Protein AF-A0A498P5B4-F1 (afdb_monomer_lite)

Organism: Labeo rohita (NCBI:txid84645)

pLDDT: mean 88.57, std 15.05, range [46.59, 98.56]

Foldseek 3Di:
DPDLVCLVVDPVSVVPDDPCVLVVLCPDPDPVSVVVNVVSVCVVVVVDDDDPDDDDDDPVRVVVVVVVVVPPD

Radius of gyration: 20.97 Å; chains: 1; bounding box: 35×32×51 Å

Structure (mmCIF, N/CA/C/O backbone):
data_AF-A0A498P5B4-F1
#
_entry.id   AF-A0A498P5B4-F1
#
loop_
_atom_site.group_PDB
_atom_site.id
_atom_site.type_symbol
_atom_site.label_atom_id
_atom_site.label_alt_id
_atom_site.label_comp_id
_atom_site.label_asym_id
_atom_site.label_entity_id
_atom_site.label_seq_id
_atom_site.pdbx_PDB_ins_code
_atom_site.Cartn_x
_atom_site.Cartn_y
_atom_site.Cartn_z
_atom_site.occupancy
_atom_site.B_iso_or_equiv
_atom_site.auth_seq_id
_atom_site.auth_comp_id
_atom_site.auth_asym_id
_atom_site.auth_atom_id
_atom_site.pdbx_PDB_model_num
ATOM 1 N N . MET A 1 1 ? 11.906 -4.970 -10.548 1.00 57.16 1 MET A N 1
ATOM 2 C CA . MET A 1 1 ? 11.606 -3.796 -9.707 1.00 57.16 1 MET A CA 1
ATOM 3 C C . MET A 1 1 ? 12.257 -4.038 -8.359 1.00 57.16 1 MET A C 1
ATOM 5 O O . MET A 1 1 ? 12.023 -5.098 -7.787 1.00 57.16 1 MET A O 1
ATOM 9 N N . LEU A 1 2 ? 13.133 -3.141 -7.904 1.00 63.62 2 LEU A N 1
ATOM 10 C CA . LEU A 1 2 ? 13.613 -3.180 -6.521 1.00 63.62 2 LEU A CA 1
ATOM 11 C C . LEU A 1 2 ? 12.415 -3.059 -5.573 1.00 63.62 2 LEU A C 1
ATOM 13 O O . LEU A 1 2 ? 11.367 -2.533 -5.953 1.00 63.62 2 LEU A O 1
ATOM 17 N N . LYS A 1 3 ? 12.544 -3.562 -4.344 1.00 91.00 3 LYS A N 1
ATOM 18 C CA . LYS A 1 3 ? 11.503 -3.348 -3.334 1.00 91.00 3 LYS A CA 1
ATOM 19 C C . LYS A 1 3 ? 11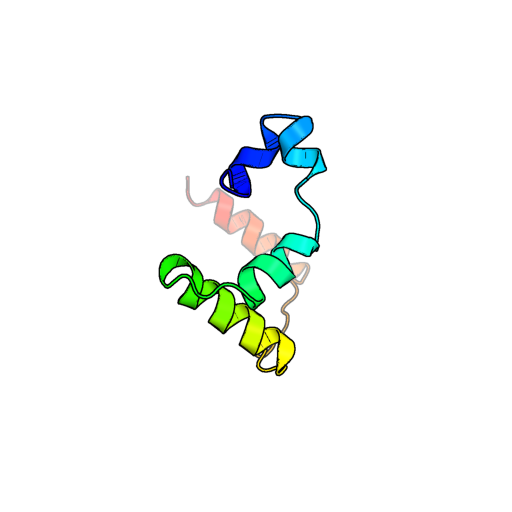.314 -1.842 -3.148 1.00 91.00 3 LYS A C 1
ATOM 21 O O . LYS A 1 3 ? 12.303 -1.116 -3.085 1.00 91.00 3 LYS A O 1
ATOM 26 N N . ILE A 1 4 ? 10.069 -1.388 -2.990 1.00 95.56 4 ILE A N 1
ATOM 27 C CA . ILE A 1 4 ? 9.748 0.034 -2.750 1.00 95.56 4 ILE A CA 1
ATOM 28 C C . ILE A 1 4 ? 10.621 0.601 -1.618 1.00 95.56 4 ILE A C 1
ATOM 30 O O . ILE A 1 4 ? 11.206 1.670 -1.746 1.00 95.56 4 ILE A O 1
ATOM 34 N N . SER A 1 5 ? 10.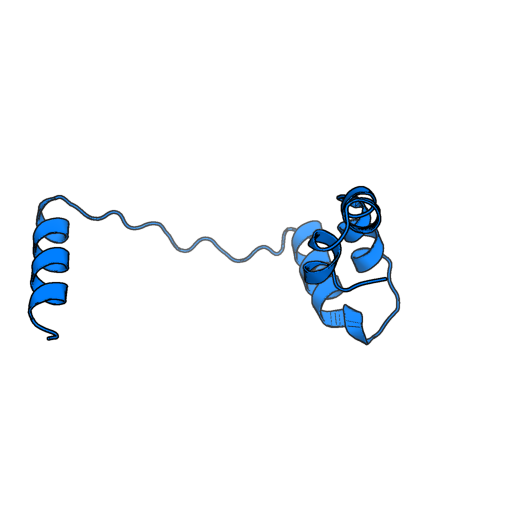798 -0.169 -0.541 1.00 95.38 5 SER A N 1
ATOM 35 C CA . SER A 1 5 ? 11.627 0.197 0.614 1.00 95.38 5 SER A CA 1
ATOM 36 C C . SER A 1 5 ? 13.127 0.328 0.322 1.00 95.38 5 SER A C 1
ATOM 38 O O . SER A 1 5 ? 13.856 0.898 1.125 1.00 95.38 5 SER A O 1
ATOM 40 N N . GLU A 1 6 ? 13.619 -0.244 -0.775 1.00 96.44 6 GLU A N 1
ATOM 41 C CA . GLU A 1 6 ? 15.037 -0.232 -1.147 1.00 96.44 6 GLU A CA 1
ATOM 42 C C . GLU A 1 6 ? 15.375 0.836 -2.184 1.00 96.44 6 GLU A C 1
ATOM 44 O O . GLU A 1 6 ? 16.546 1.185 -2.300 1.00 96.44 6 GLU A O 1
ATOM 49 N N . ALA A 1 7 ? 14.378 1.394 -2.879 1.00 95.25 7 ALA A N 1
ATOM 50 C CA . ALA A 1 7 ? 14.584 2.433 -3.889 1.00 95.25 7 ALA A CA 1
ATOM 51 C C . ALA A 1 7 ? 15.291 3.677 -3.321 1.00 95.25 7 ALA A C 1
ATOM 53 O O . ALA A 1 7 ? 16.036 4.335 -4.030 1.00 95.25 7 ALA A O 1
ATOM 54 N N . ILE A 1 8 ? 15.144 3.952 -2.020 1.00 95.81 8 ILE A N 1
ATOM 55 C CA . ILE A 1 8 ? 15.825 5.058 -1.329 1.00 95.81 8 ILE A CA 1
ATOM 56 C C . ILE A 1 8 ? 17.362 4.950 -1.345 1.00 95.81 8 ILE A C 1
ATOM 58 O O . ILE A 1 8 ? 18.053 5.936 -1.101 1.00 95.81 8 ILE A O 1
ATOM 62 N N . LYS A 1 9 ? 17.921 3.758 -1.599 1.00 95.88 9 LYS A N 1
ATOM 63 C CA . LYS A 1 9 ? 19.371 3.517 -1.548 1.00 95.88 9 LYS A CA 1
ATOM 64 C C . LYS A 1 9 ? 20.123 4.187 -2.699 1.00 95.88 9 LYS A C 1
ATOM 66 O O . LYS A 1 9 ? 21.322 4.420 -2.560 1.00 95.88 9 LYS A O 1
ATOM 71 N N . THR A 1 10 ? 19.459 4.480 -3.819 1.00 96.12 10 THR A N 1
ATOM 72 C CA . THR A 1 10 ? 20.089 5.132 -4.973 1.00 96.12 10 THR A CA 1
ATOM 73 C C . THR A 1 10 ? 19.197 6.243 -5.519 1.00 96.12 10 THR A C 1
ATOM 75 O O . THR A 1 10 ? 17.972 6.140 -5.525 1.00 96.12 10 THR A O 1
ATOM 78 N N . ALA A 1 11 ? 19.814 7.325 -5.997 1.00 96.19 11 ALA A N 1
ATOM 79 C CA . ALA A 1 11 ? 19.065 8.428 -6.592 1.00 96.19 11 ALA A CA 1
ATOM 80 C C . ALA A 1 11 ? 18.339 8.009 -7.884 1.00 96.19 11 ALA A C 1
ATOM 82 O O . ALA A 1 11 ? 17.236 8.485 -8.137 1.00 96.19 11 ALA A O 1
ATOM 83 N N . ASP A 1 12 ? 18.928 7.104 -8.675 1.00 95.50 12 ASP A N 1
ATOM 84 C CA . ASP A 1 12 ? 18.327 6.619 -9.922 1.00 95.50 12 ASP A CA 1
ATOM 85 C C . ASP A 1 12 ? 17.054 5.805 -9.651 1.00 95.50 12 ASP A C 1
ATOM 87 O O . ASP A 1 12 ? 16.011 6.077 -10.246 1.00 95.50 12 ASP A O 1
ATOM 91 N N . ASP A 1 13 ? 17.093 4.871 -8.697 1.00 94.44 13 ASP A N 1
ATOM 92 C CA . ASP A 1 13 ? 15.920 4.064 -8.351 1.00 94.44 13 ASP A CA 1
ATOM 93 C C . ASP A 1 13 ? 14.830 4.910 -7.691 1.00 94.44 13 ASP A C 1
ATOM 95 O O . ASP A 1 13 ? 13.652 4.783 -8.031 1.00 94.44 13 ASP A O 1
ATOM 99 N N . TYR A 1 14 ? 15.214 5.809 -6.780 1.00 96.00 14 TYR A N 1
ATOM 100 C CA . TYR A 1 14 ? 14.268 6.698 -6.113 1.00 96.00 14 TYR A CA 1
ATOM 101 C C . TYR A 1 14 ? 13.595 7.664 -7.092 1.00 96.00 14 TYR A C 1
ATOM 103 O O . TYR A 1 14 ? 12.401 7.918 -6.966 1.00 96.00 14 TYR A O 1
ATOM 111 N N . SER A 1 15 ? 14.317 8.150 -8.110 1.00 96.44 15 SER A N 1
ATOM 112 C CA . SER A 1 15 ? 13.749 9.047 -9.129 1.00 96.44 15 SER A CA 1
ATOM 113 C C . SER A 1 15 ? 12.610 8.410 -9.934 1.00 96.44 15 SER A C 1
ATOM 115 O O . SER A 1 15 ? 11.745 9.117 -10.448 1.00 96.44 15 SER A O 1
ATOM 117 N N . LYS A 1 16 ? 12.592 7.074 -10.019 1.00 95.00 16 LYS A N 1
ATOM 118 C CA . LYS A 1 16 ? 11.572 6.283 -10.721 1.00 95.00 16 LYS A CA 1
ATOM 119 C C . LYS A 1 16 ? 10.415 5.869 -9.808 1.00 95.00 16 LYS A C 1
ATOM 121 O O . LYS A 1 16 ? 9.392 5.405 -10.307 1.00 95.00 16 LYS A O 1
ATOM 126 N N . LEU A 1 17 ? 10.554 6.010 -8.486 1.00 96.25 17 LEU A N 1
ATOM 127 C CA . LEU A 1 17 ? 9.494 5.688 -7.534 1.00 96.25 17 LEU A CA 1
ATOM 128 C C . LEU A 1 17 ? 8.511 6.862 -7.436 1.00 96.25 17 LEU A C 1
ATOM 130 O O . LEU A 1 17 ? 8.724 7.815 -6.692 1.00 96.25 17 LEU A O 1
ATOM 134 N N . THR A 1 18 ? 7.422 6.771 -8.191 1.00 96.62 18 THR A N 1
ATOM 135 C CA . THR A 1 18 ? 6.365 7.788 -8.258 1.00 96.62 18 THR A CA 1
ATOM 136 C C . THR A 1 18 ? 5.003 7.182 -7.915 1.00 96.62 18 THR A C 1
ATOM 138 O O . THR A 1 18 ? 4.889 5.978 -7.671 1.00 96.62 18 THR A O 1
ATOM 141 N N . ASP A 1 19 ? 3.949 7.999 -7.954 1.00 97.44 19 ASP A N 1
ATOM 142 C CA . ASP A 1 19 ? 2.561 7.555 -7.776 1.00 97.44 19 ASP A CA 1
ATOM 143 C C . ASP A 1 19 ? 2.130 6.484 -8.797 1.00 97.44 19 ASP A C 1
ATOM 145 O O . ASP A 1 19 ? 1.185 5.739 -8.541 1.00 97.44 19 ASP A O 1
ATOM 149 N N . GLU A 1 20 ? 2.855 6.332 -9.914 1.00 96.81 20 GLU A N 1
ATOM 150 C CA . GLU A 1 20 ? 2.635 5.274 -10.908 1.00 96.81 20 GLU A CA 1
ATOM 151 C C . GLU A 1 20 ? 2.661 3.865 -10.288 1.00 96.81 20 GLU A C 1
ATOM 153 O O . GLU A 1 20 ? 1.981 2.957 -10.769 1.00 96.81 20 GLU A O 1
ATOM 158 N N . ILE A 1 21 ? 3.369 3.676 -9.167 1.00 96.19 21 ILE A N 1
ATOM 159 C CA . ILE A 1 21 ? 3.388 2.400 -8.440 1.00 96.19 21 ILE A CA 1
ATOM 160 C C . ILE A 1 21 ? 1.983 1.944 -8.017 1.00 96.19 21 ILE A C 1
ATOM 162 O O . ILE A 1 21 ? 1.715 0.742 -7.951 1.00 96.19 21 ILE A O 1
ATOM 166 N N . PHE A 1 22 ? 1.066 2.886 -7.769 1.00 97.19 22 PHE A N 1
ATOM 167 C CA . PHE A 1 22 ? -0.331 2.581 -7.480 1.00 97.19 22 PHE A CA 1
ATOM 168 C C . PHE A 1 22 ? -0.977 1.841 -8.657 1.00 97.19 22 PHE A C 1
ATOM 170 O O . PHE A 1 22 ? -1.559 0.771 -8.472 1.00 97.19 22 PHE A O 1
ATOM 177 N N . GLU A 1 23 ? -0.823 2.373 -9.871 1.00 97.12 23 GLU A N 1
ATOM 178 C CA . GLU A 1 23 ? -1.385 1.782 -11.088 1.00 97.12 23 GLU A CA 1
ATOM 179 C C . GLU A 1 23 ? -0.681 0.480 -11.468 1.00 97.12 23 GLU A C 1
ATOM 181 O O . GLU A 1 23 ? -1.334 -0.487 -11.863 1.00 97.12 23 GLU A O 1
ATOM 186 N N . GLN A 1 24 ? 0.636 0.396 -11.271 1.00 96.75 24 GLN A N 1
ATOM 187 C CA . GLN A 1 24 ? 1.400 -0.832 -11.500 1.00 96.75 24 GLN A CA 1
ATOM 188 C C . GLN A 1 24 ? 0.922 -1.976 -10.590 1.00 96.75 24 GLN A C 1
ATOM 190 O O . GLN A 1 24 ? 0.757 -3.104 -11.054 1.00 96.75 24 GLN A O 1
ATOM 195 N N . ILE A 1 25 ? 0.633 -1.707 -9.310 1.00 97.38 25 ILE A N 1
ATOM 196 C CA . ILE A 1 25 ? 0.054 -2.708 -8.397 1.00 97.38 25 ILE A CA 1
ATOM 197 C C . ILE A 1 25 ? -1.399 -3.023 -8.781 1.00 97.38 25 ILE A C 1
ATOM 199 O O . ILE A 1 25 ? -1.788 -4.193 -8.798 1.00 97.38 25 ILE A O 1
ATOM 203 N N . SER A 1 26 ? -2.198 -1.997 -9.086 1.00 97.38 26 SER A N 1
ATOM 204 C CA . SER A 1 26 ? -3.623 -2.124 -9.418 1.00 97.38 26 SER A CA 1
ATOM 205 C C . SER A 1 26 ? -3.858 -2.975 -10.675 1.00 97.38 26 SER A C 1
ATOM 207 O O . SER A 1 26 ? -4.733 -3.843 -10.685 1.00 97.38 26 SER A O 1
ATOM 209 N N . SER A 1 27 ? -3.034 -2.774 -11.707 1.00 96.75 27 SER A N 1
ATOM 210 C CA . SER A 1 27 ? -3.123 -3.459 -13.005 1.00 96.75 27 SER A CA 1
ATOM 211 C C . SER A 1 27 ? -2.392 -4.805 -13.065 1.00 96.75 27 SER A C 1
ATOM 213 O O . SER A 1 27 ? -2.630 -5.590 -13.983 1.00 96.75 27 SER A O 1
ATOM 215 N N . SER A 1 28 ? -1.519 -5.105 -12.100 1.00 97.19 28 SER A N 1
ATOM 216 C CA . SER A 1 28 ? -0.736 -6.341 -12.103 1.00 97.19 28 SER A CA 1
ATOM 217 C C . SER A 1 28 ? -1.609 -7.593 -11.994 1.00 97.19 28 SER A C 1
ATOM 219 O O . SER A 1 28 ? -2.511 -7.678 -11.157 1.00 97.19 28 SER A O 1
ATOM 221 N N . THR A 1 29 ? -1.270 -8.616 -12.779 1.00 97.12 29 THR A N 1
ATOM 222 C CA . THR A 1 29 ? -1.859 -9.961 -12.710 1.00 97.12 29 THR A CA 1
ATOM 223 C C . THR A 1 29 ? -1.062 -10.921 -11.826 1.00 97.12 29 THR A C 1
ATOM 225 O O . THR A 1 29 ? -1.476 -12.062 -11.648 1.00 97.12 29 THR A O 1
ATOM 228 N N . ALA A 1 30 ? 0.059 -10.483 -11.242 1.00 97.25 30 ALA A N 1
ATOM 229 C CA . ALA A 1 30 ? 0.892 -11.338 -10.406 1.00 97.25 30 ALA A CA 1
ATOM 230 C C . ALA A 1 30 ? 0.160 -11.750 -9.117 1.00 97.25 30 ALA A C 1
ATOM 232 O O . ALA A 1 30 ? -0.407 -10.909 -8.404 1.00 97.25 30 ALA A O 1
ATOM 233 N N . ASP A 1 31 ? 0.225 -13.041 -8.786 1.00 97.88 31 ASP A N 1
ATOM 234 C CA . ASP A 1 31 ? -0.396 -13.594 -7.577 1.00 97.88 31 ASP A CA 1
ATOM 235 C C . ASP A 1 31 ? 0.248 -13.063 -6.294 1.00 97.88 31 ASP A C 1
ATOM 237 O O . ASP A 1 31 ? -0.447 -12.801 -5.312 1.00 97.88 31 ASP A O 1
ATOM 241 N N . SER A 1 32 ? 1.556 -12.795 -6.323 1.00 97.06 32 SER A N 1
ATOM 242 C CA . SER A 1 32 ? 2.297 -12.196 -5.204 1.00 97.06 32 SER A CA 1
ATOM 243 C C . SER A 1 32 ? 1.809 -10.795 -4.819 1.00 97.06 32 SER A C 1
ATOM 245 O O . SER A 1 32 ? 2.087 -10.337 -3.715 1.00 97.06 32 SER A O 1
ATOM 247 N N . LEU A 1 33 ? 1.064 -10.122 -5.703 1.00 97.56 33 LEU A N 1
ATOM 248 C CA . LEU A 1 33 ? 0.493 -8.793 -5.475 1.00 97.56 33 LEU A CA 1
ATOM 249 C C . LEU A 1 33 ? -1.019 -8.823 -5.235 1.00 97.56 33 LEU A C 1
ATOM 251 O O . LEU A 1 33 ? -1.636 -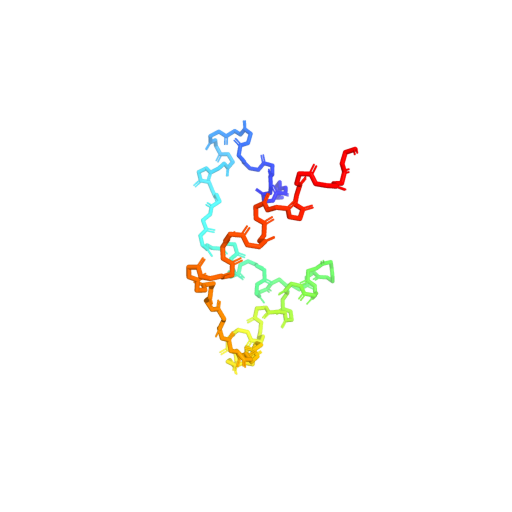7.765 -5.105 1.00 97.56 33 LEU A O 1
ATOM 255 N N . LYS A 1 34 ? -1.634 -10.012 -5.157 1.00 98.19 34 LYS A N 1
ATOM 256 C CA . LYS A 1 34 ? -3.087 -10.151 -5.016 1.00 98.19 34 LYS A CA 1
ATOM 257 C C . LYS A 1 34 ? -3.631 -9.394 -3.806 1.00 98.19 34 LYS A C 1
ATOM 259 O O . LYS A 1 34 ? -4.616 -8.675 -3.938 1.00 98.19 34 LYS A O 1
ATOM 264 N N . GLU A 1 35 ? -2.991 -9.523 -2.648 1.00 98.50 35 GLU A N 1
ATOM 265 C CA . GLU A 1 35 ? -3.440 -8.849 -1.427 1.00 98.50 35 GLU A CA 1
ATOM 266 C C . GLU A 1 35 ? -3.360 -7.322 -1.551 1.00 98.50 35 GLU A C 1
ATOM 268 O O . GLU A 1 35 ? -4.329 -6.620 -1.254 1.00 98.50 35 GLU A O 1
ATOM 273 N N . SER A 1 36 ? -2.238 -6.800 -2.051 1.00 98.25 36 SER A N 1
ATOM 274 C CA . SER A 1 36 ? -2.062 -5.364 -2.279 1.00 98.25 36 SER A CA 1
ATOM 275 C C . SER A 1 36 ? -3.108 -4.829 -3.258 1.00 98.25 36 SER A C 1
ATOM 277 O O . SER A 1 36 ? -3.774 -3.838 -2.962 1.00 98.25 36 SER A O 1
ATOM 279 N N . ARG A 1 37 ? -3.336 -5.530 -4.375 1.00 98.25 37 ARG A N 1
ATOM 280 C CA . ARG A 1 37 ? -4.371 -5.191 -5.360 1.00 98.25 37 ARG A CA 1
ATOM 281 C C . ARG A 1 37 ? -5.776 -5.208 -4.752 1.00 98.25 37 ARG A C 1
ATOM 283 O O . ARG A 1 37 ? -6.566 -4.300 -5.007 1.00 98.25 37 ARG A O 1
ATOM 290 N N . ASP A 1 38 ? -6.090 -6.187 -3.903 1.00 98.44 38 ASP A N 1
ATOM 291 C CA . ASP A 1 38 ? -7.377 -6.271 -3.202 1.00 98.44 38 ASP A CA 1
ATOM 292 C C . ASP A 1 38 ? -7.586 -5.079 -2.239 1.00 98.44 38 ASP A C 1
ATOM 294 O O . ASP A 1 38 ? -8.703 -4.561 -2.129 1.00 98.44 38 ASP A O 1
ATOM 298 N N . ILE A 1 39 ? -6.528 -4.590 -1.577 1.00 98.56 39 ILE A N 1
ATOM 299 C CA . ILE A 1 39 ? -6.568 -3.372 -0.746 1.00 98.56 39 ILE A CA 1
ATOM 300 C C . ILE A 1 39 ? -6.799 -2.122 -1.608 1.00 98.56 39 ILE A C 1
ATOM 302 O O . ILE A 1 39 ? -7.693 -1.332 -1.292 1.00 98.56 39 ILE A O 1
ATOM 306 N N . LEU A 1 40 ? -6.068 -1.954 -2.716 1.00 98.44 40 LEU A N 1
ATOM 307 C CA . LEU A 1 40 ? -6.264 -0.809 -3.618 1.00 98.44 40 LEU A CA 1
ATOM 308 C C . LEU A 1 40 ? -7.682 -0.796 -4.211 1.00 98.44 40 LEU A C 1
ATOM 310 O O . LEU A 1 40 ? -8.348 0.241 -4.223 1.00 98.44 40 LEU A O 1
ATOM 314 N N . ASN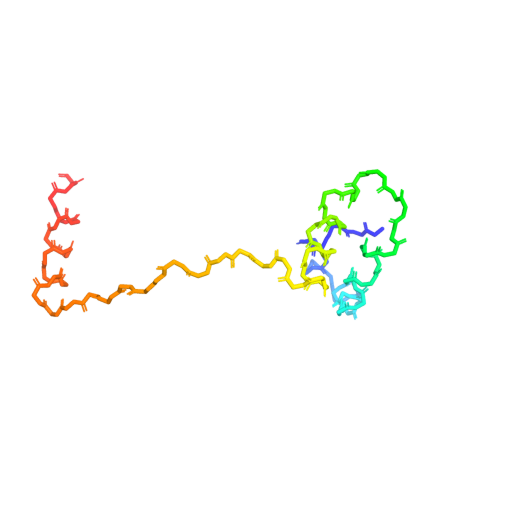 A 1 41 ? -8.219 -1.964 -4.572 1.00 98.25 41 ASN A N 1
ATOM 315 C CA . ASN A 1 41 ? -9.602 -2.105 -5.032 1.00 98.25 41 ASN A CA 1
ATOM 316 C C . ASN A 1 41 ? -10.636 -1.676 -3.980 1.00 98.25 41 ASN A C 1
ATOM 318 O O . ASN A 1 41 ? -11.673 -1.102 -4.329 1.00 98.25 41 ASN A O 1
ATOM 322 N N . LYS A 1 42 ? -10.383 -1.916 -2.684 1.00 98.56 42 LYS A N 1
ATOM 323 C CA . LYS A 1 42 ? -11.242 -1.391 -1.608 1.00 98.56 42 LYS A CA 1
ATOM 324 C C . LYS A 1 42 ? -11.208 0.136 -1.572 1.00 98.56 42 LYS A C 1
ATOM 326 O O . LYS A 1 42 ? -12.263 0.747 -1.407 1.00 98.56 42 LYS A O 1
ATOM 331 N N . ILE A 1 43 ? -10.042 0.750 -1.772 1.00 98.25 43 ILE A N 1
ATOM 332 C CA . ILE A 1 43 ? -9.891 2.212 -1.812 1.00 98.25 43 ILE A CA 1
ATOM 333 C C . ILE A 1 43 ? -10.660 2.810 -2.994 1.00 98.25 43 ILE A C 1
ATOM 335 O O . ILE A 1 43 ? -11.430 3.753 -2.787 1.00 98.25 43 ILE A O 1
ATOM 339 N N . ILE A 1 44 ? -10.511 2.242 -4.197 1.00 97.62 44 ILE A N 1
ATOM 340 C CA . ILE A 1 44 ? -11.212 2.673 -5.421 1.00 97.62 44 ILE A CA 1
ATOM 341 C C . ILE A 1 44 ? -12.730 2.580 -5.231 1.00 97.62 44 ILE A C 1
ATOM 343 O O . ILE A 1 44 ? -13.463 3.526 -5.503 1.00 97.62 44 ILE A O 1
ATOM 347 N N . ARG A 1 45 ? -13.214 1.470 -4.662 1.00 98.25 45 ARG A N 1
ATOM 348 C CA . ARG A 1 45 ? -14.647 1.230 -4.411 1.00 98.25 45 ARG A CA 1
ATOM 349 C C . ARG A 1 45 ? -15.188 1.915 -3.149 1.00 98.25 45 ARG A C 1
ATOM 351 O O . ARG A 1 45 ? -16.290 1.586 -2.716 1.00 98.25 45 ARG A O 1
ATOM 358 N N . ARG A 1 46 ? -14.409 2.797 -2.507 1.00 98.12 46 ARG A N 1
ATOM 359 C CA . ARG A 1 46 ? -14.728 3.449 -1.217 1.00 98.12 46 ARG A CA 1
ATOM 360 C C . ARG A 1 46 ? -15.174 2.487 -0.103 1.00 98.12 46 ARG A C 1
ATOM 362 O O . ARG A 1 46 ? -15.882 2.864 0.828 1.00 98.12 46 ARG A O 1
ATOM 369 N N . LYS A 1 47 ? -14.658 1.258 -0.119 1.00 98.38 47 LYS A N 1
ATOM 370 C CA . LYS A 1 47 ? -14.755 0.277 0.974 1.00 98.38 47 LYS A CA 1
ATOM 371 C C . LYS A 1 47 ? -13.648 0.505 2.011 1.00 98.38 47 LYS A C 1
ATOM 373 O O . LYS A 1 47 ? -12.874 -0.399 2.318 1.00 98.38 47 LYS A O 1
ATOM 378 N N . LEU A 1 48 ? -13.550 1.736 2.508 1.00 98.19 48 LEU A N 1
ATOM 379 C CA . LEU A 1 48 ? -12.538 2.144 3.484 1.00 98.19 48 LEU A CA 1
ATOM 380 C C . LEU A 1 48 ? -12.878 1.601 4.885 1.00 98.19 48 LEU A C 1
ATOM 382 O O . LEU A 1 48 ? -14.068 1.478 5.207 1.00 98.19 48 LEU A O 1
ATOM 386 N N . PRO A 1 49 ? -11.871 1.310 5.736 1.00 97.69 49 PRO A N 1
ATOM 387 C CA . PRO A 1 49 ? -12.098 1.078 7.157 1.00 97.69 49 PRO A CA 1
ATOM 388 C C . PRO A 1 49 ? -12.923 2.212 7.767 1.00 97.69 49 PRO A C 1
ATOM 390 O O . PRO A 1 49 ? -12.764 3.381 7.407 1.00 97.69 49 PRO A O 1
ATOM 393 N N . LYS A 1 50 ? -13.833 1.866 8.676 1.00 97.31 50 LYS A N 1
ATOM 394 C CA . LYS A 1 50 ? -14.680 2.862 9.327 1.00 97.31 50 LYS A CA 1
ATOM 395 C C . LYS A 1 50 ? -13.882 3.583 10.401 1.00 97.31 50 LYS A C 1
ATOM 397 O O . LYS A 1 50 ? -13.222 2.957 11.224 1.00 97.31 50 LYS A O 1
ATOM 402 N N . PHE A 1 51 ? -13.975 4.904 10.393 1.00 97.44 51 PHE A N 1
ATOM 403 C CA . PHE A 1 51 ? -13.505 5.720 11.496 1.00 97.44 51 PHE A CA 1
ATOM 404 C C . PHE A 1 51 ? -14.416 5.486 12.710 1.00 97.44 51 PHE A C 1
ATOM 406 O O . PHE A 1 51 ? -15.624 5.693 12.617 1.00 97.44 51 PHE A O 1
ATOM 413 N N . VAL A 1 52 ? -13.843 5.003 13.816 1.00 97.75 52 VAL A N 1
ATOM 414 C CA . VAL A 1 52 ? -14.592 4.635 15.036 1.00 97.75 52 VAL A CA 1
ATOM 415 C C . VAL A 1 52 ? -14.714 5.813 16.010 1.00 97.75 52 VAL A C 1
ATOM 417 O O . VAL A 1 52 ? -15.660 5.873 16.788 1.00 97.75 52 VAL A O 1
ATOM 420 N N . GLY A 1 53 ? -13.791 6.772 15.955 1.00 96.12 53 GLY A N 1
ATOM 421 C CA . GLY A 1 53 ? -13.790 7.951 16.812 1.00 96.12 53 GLY A CA 1
ATOM 422 C C . GLY A 1 53 ? -12.379 8.469 17.070 1.00 96.12 53 GLY A C 1
ATOM 423 O O . GLY A 1 53 ? -11.388 7.862 16.666 1.00 96.12 53 GLY A O 1
ATOM 424 N N . GLU A 1 54 ? -12.298 9.594 17.770 1.00 96.56 54 GLU A N 1
ATOM 425 C CA . GLU A 1 54 ? -11.053 10.233 18.189 1.00 96.56 54 GLU A CA 1
ATOM 426 C C . GLU A 1 54 ? -11.140 10.558 19.683 1.00 96.56 54 GLU A C 1
ATOM 428 O O . GLU A 1 54 ? -12.171 11.024 20.166 1.00 96.56 54 GLU A O 1
ATOM 433 N N . ALA A 1 55 ? -10.054 10.325 20.419 1.00 91.38 55 ALA A N 1
ATOM 434 C CA . ALA A 1 55 ? -9.946 10.676 21.829 1.00 91.38 55 ALA A CA 1
ATOM 435 C C . ALA A 1 55 ? -8.784 11.649 22.040 1.00 91.38 55 ALA A C 1
ATOM 437 O O . ALA A 1 55 ? -7.702 11.478 21.478 1.00 91.38 55 ALA A O 1
ATOM 438 N N . ARG A 1 56 ? -8.993 12.653 22.896 1.00 89.69 56 ARG A N 1
ATOM 439 C CA . ARG A 1 56 ? -7.974 13.645 23.259 1.00 89.69 56 ARG A CA 1
ATOM 440 C C . ARG A 1 56 ? -7.654 13.552 24.743 1.00 89.69 56 ARG A C 1
ATOM 442 O O . ARG A 1 56 ? -8.550 13.439 25.579 1.00 89.69 56 ARG A O 1
ATOM 449 N N . LEU A 1 57 ? -6.366 13.618 25.080 1.00 90.50 57 LEU A N 1
ATOM 450 C CA . LEU A 1 57 ? -5.944 13.740 26.472 1.00 90.50 57 LEU A CA 1
ATOM 451 C C . LEU A 1 57 ? -6.337 15.120 27.005 1.00 90.50 57 LEU A C 1
ATOM 453 O O . LEU A 1 57 ? -5.971 16.143 26.431 1.00 90.50 57 LEU A O 1
ATOM 457 N N . THR A 1 58 ? -7.029 15.142 28.138 1.00 86.12 58 THR A N 1
ATOM 458 C CA . THR A 1 58 ? -7.238 16.360 28.927 1.00 86.12 58 THR A CA 1
ATOM 459 C C . THR A 1 58 ? -6.014 16.629 29.806 1.00 86.12 58 THR A C 1
ATOM 461 O O . THR A 1 58 ? -5.274 15.699 30.134 1.00 86.12 58 THR A O 1
ATOM 464 N N . GLU A 1 59 ? -5.809 17.871 30.255 1.00 80.69 59 GLU A N 1
ATOM 465 C CA . GLU A 1 59 ? -4.704 18.224 31.172 1.00 80.69 59 GLU A CA 1
ATOM 466 C C . GLU A 1 59 ? -4.676 17.338 32.432 1.00 80.69 59 GLU A C 1
ATOM 468 O O . GLU A 1 59 ? -3.622 16.865 32.859 1.00 80.69 59 GLU A O 1
ATOM 473 N N . LYS A 1 60 ? -5.857 16.991 32.962 1.00 75.19 60 LYS A N 1
ATOM 474 C CA . LYS A 1 60 ? -6.027 16.071 34.100 1.00 75.19 60 LYS A CA 1
ATOM 475 C C . LYS A 1 60 ? -5.515 14.650 33.820 1.00 75.19 60 LYS A C 1
ATOM 477 O O . LYS A 1 60 ? -5.147 13.935 34.749 1.00 75.19 60 LYS A O 1
ATOM 482 N N . ASN A 1 61 ? -5.518 14.227 32.558 1.00 73.88 61 ASN A N 1
ATOM 483 C CA . ASN A 1 61 ? -5.089 12.896 32.137 1.00 73.88 61 ASN A CA 1
ATOM 484 C C . ASN A 1 61 ? -3.627 12.877 31.664 1.00 73.88 61 ASN A C 1
ATOM 486 O O . ASN A 1 61 ? -2.971 11.847 31.807 1.00 73.88 61 ASN A O 1
ATOM 490 N N . LYS A 1 62 ? -3.081 14.004 31.183 1.00 75.50 62 LYS A N 1
ATOM 491 C CA . LYS A 1 62 ? -1.651 14.137 30.844 1.00 75.50 62 LYS A CA 1
ATOM 492 C C . LYS A 1 62 ? -0.750 13.893 32.058 1.00 75.50 62 LYS A C 1
ATOM 494 O O . LYS A 1 62 ? 0.220 13.142 31.969 1.00 75.50 62 LYS A O 1
ATOM 499 N N . SER A 1 63 ? -1.113 14.456 33.212 1.00 67.50 63 SER A N 1
ATOM 500 C CA . SER A 1 63 ? -0.362 14.283 34.464 1.00 67.50 63 SER A CA 1
ATOM 501 C C . SER A 1 63 ? -0.337 12.828 34.958 1.00 67.50 63 SER A C 1
ATOM 503 O O . SER A 1 63 ? 0.673 12.385 35.504 1.00 67.50 63 SER A O 1
ATOM 505 N N . LYS A 1 64 ? -1.400 12.051 34.705 1.00 63.81 64 LYS A N 1
ATOM 506 C CA . LYS A 1 64 ? -1.482 10.623 35.066 1.00 63.81 64 LYS A CA 1
ATOM 507 C C . LYS A 1 64 ? -0.622 9.724 34.171 1.00 63.81 64 LYS A C 1
ATOM 509 O O . LYS A 1 64 ? -0.040 8.762 34.666 1.00 63.81 64 LYS A O 1
ATOM 514 N N . VAL A 1 65 ? -0.506 10.038 32.877 1.00 65.88 65 VAL A N 1
ATOM 515 C CA . VAL A 1 65 ? 0.364 9.297 31.939 1.00 65.88 65 VAL A CA 1
ATOM 516 C C . VAL A 1 65 ? 1.840 9.491 32.302 1.00 65.88 65 VAL A C 1
ATOM 518 O O . VAL A 1 65 ? 2.589 8.517 32.364 1.00 65.88 65 VAL A O 1
ATOM 521 N N . GLY A 1 66 ? 2.241 10.723 32.636 1.00 59.88 66 GLY A N 1
ATOM 522 C CA . GLY A 1 66 ? 3.614 11.028 33.051 1.00 59.88 66 GLY A CA 1
ATOM 523 C C . GLY A 1 66 ? 4.047 10.349 34.358 1.00 59.88 66 GLY A C 1
ATOM 524 O O . GLY A 1 66 ? 5.218 10.013 34.503 1.00 59.88 66 GLY A O 1
ATOM 525 N N . GLN A 1 67 ? 3.125 10.110 35.299 1.00 58.62 67 GLN A N 1
ATOM 526 C CA . GLN A 1 67 ? 3.415 9.381 36.544 1.00 58.62 67 GLN A CA 1
ATOM 527 C C . GLN A 1 67 ? 3.489 7.864 36.330 1.00 58.62 67 GLN A C 1
ATOM 529 O O . GLN A 1 67 ? 4.347 7.207 36.910 1.00 58.62 67 GLN A O 1
ATOM 534 N N . LYS A 1 68 ? 2.642 7.300 35.457 1.00 56.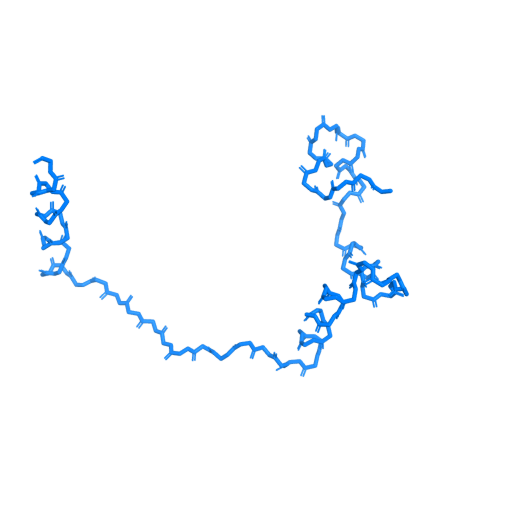28 68 LYS A N 1
ATOM 535 C CA . LYS A 1 68 ? 2.637 5.856 35.175 1.00 56.28 68 LYS A CA 1
ATOM 536 C C . LYS A 1 68 ? 3.933 5.380 34.505 1.00 56.28 68 LYS A C 1
ATOM 538 O O . LYS A 1 68 ? 4.392 4.296 34.826 1.00 56.28 68 LYS A O 1
ATOM 543 N N . LEU A 1 69 ? 4.541 6.204 33.646 1.00 57.91 69 LEU A N 1
ATOM 544 C CA . LEU A 1 69 ? 5.823 5.903 32.988 1.00 57.91 69 LEU A CA 1
ATOM 545 C C . LE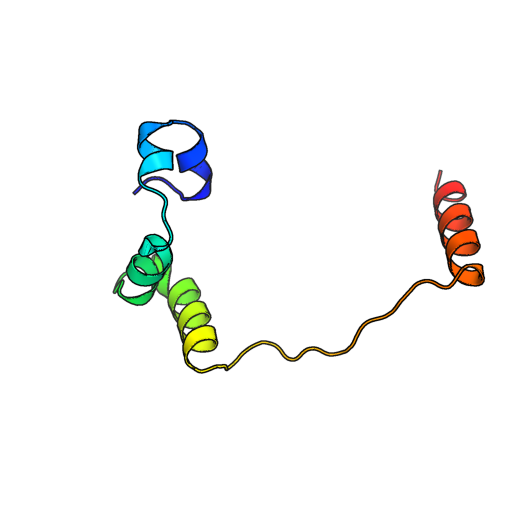U A 1 69 ? 7.022 5.906 33.953 1.00 57.91 69 LEU A C 1
ATOM 547 O O . LEU A 1 69 ? 7.997 5.201 33.714 1.00 57.91 69 LEU A O 1
ATOM 551 N N . LYS A 1 70 ? 6.950 6.674 35.048 1.00 55.50 70 LYS A N 1
ATOM 552 C CA . LYS A 1 70 ? 8.017 6.770 36.061 1.00 55.50 70 LYS A CA 1
ATOM 553 C C . LYS A 1 70 ? 8.021 5.607 37.055 1.00 55.50 70 LYS A C 1
ATOM 555 O O . LYS A 1 70 ? 9.043 5.361 37.677 1.00 55.50 70 LYS A O 1
ATOM 560 N N . ASN A 1 71 ? 6.901 4.897 37.185 1.00 54.38 71 ASN A N 1
ATOM 561 C CA . ASN A 1 71 ? 6.710 3.831 38.176 1.00 54.38 71 ASN A CA 1
ATOM 562 C C . ASN A 1 71 ? 6.893 2.417 37.588 1.00 54.38 71 ASN A C 1
ATOM 564 O O . ASN A 1 71 ? 6.535 1.436 38.231 1.00 54.38 71 ASN A O 1
ATOM 568 N N . THR A 1 72 ? 7.392 2.316 36.355 1.00 53.47 72 THR A N 1
ATOM 569 C CA . THR A 1 72 ? 7.686 1.053 35.648 1.00 53.47 72 THR A CA 1
ATOM 570 C C . THR A 1 72 ? 9.189 0.777 35.505 1.00 53.47 72 THR A C 1
ATOM 572 O O . THR A 1 72 ? 9.575 -0.033 34.667 1.00 53.47 72 THR A O 1
ATOM 575 N N . GLY A 1 73 ? 10.024 1.464 36.292 1.00 46.59 73 GLY A N 1
ATOM 576 C CA . GLY A 1 73 ? 11.466 1.217 36.407 1.00 46.59 73 GLY A CA 1
ATOM 577 C C . GLY A 1 73 ? 11.809 0.416 37.651 1.00 46.59 73 GLY A C 1
ATOM 578 O O . GLY A 1 73 ? 11.100 0.604 38.665 1.00 46.59 73 GLY A O 1
#

Sequence (73 aa):
MLKISEAIKTADDYSKLTDEIFEQISSSTADSLKESRDILNKIIRRKLPKFVGEARLTEKNKSKVGQKLKNTG

Secondary structure (DSSP, 8-state):
---GGGGGG-HHHHHH-STHHHHHHHH---GGGHHHHHHHHHHHTT-PPPP-------HHHHHHHHHHHHT--